Protein AF-A0A6V7LPA6-F1 (afdb_monomer_lite)

pLDDT: mean 97.68, std 1.22, range [89.75, 98.62]

Organism: NCBI:txid1563983

Sequence (69 aa):
IECHPYLTQKPLTEFCKAKGLVITAYSPLGSPDRPWAKPDDPKLLEDKKLLELEKKYNKTGAQILIRYQ

Secondary structure (DSSP, 8-state):
-B-BTTB--HHHHHHHHHTT-----B-TT--TT-TT--TTS--GGG-HHHHHHHHHHTS-HHHHHHHT-

Foldseek 3Di:
DADEPVRHCVVVVVVCVVVVHDDDHPPLQVPCPPPPDDPPDDGQQPDPVLVVVCVVVVHHSVVVSVVVD

Radius of gyration: 13.53 Å; chains: 1; bounding box: 35×28×28 Å

InterPro domains:
  IPR020471 Aldo-keto reductase [PTHR11732] (1-69)
  IPR036812 NAD(P)-dependent oxidoreductase domain superfamily [G3DSA:3.20.20.100] (1-69)
  IPR036812 NAD(P)-dependent oxidoreductase domain superfamily [SSF51430] (1-68)

Structure (mmCIF, N/CA/C/O backbone):
data_AF-A0A6V7LPA6-F1
#
_entry.id   AF-A0A6V7LPA6-F1
#
loop_
_atom_site.group_PDB
_atom_site.id
_atom_site.type_symbol
_atom_site.label_atom_id
_atom_site.label_alt_id
_atom_site.label_comp_id
_atom_site.label_asym_id
_atom_site.label_entity_id
_atom_site.label_seq_id
_atom_site.pdbx_PDB_ins_code
_atom_site.Cartn_x
_atom_site.Cartn_y
_atom_site.Cartn_z
_atom_site.occupancy
_atom_site.B_iso_or_equiv
_atom_site.auth_seq_id
_atom_site.auth_comp_id
_atom_site.auth_asym_id
_atom_site.auth_atom_id
_atom_site.pdbx_PDB_model_num
ATOM 1 N N . ILE A 1 1 ? -3.642 -11.425 -6.776 1.00 97.12 1 ILE A N 1
ATOM 2 C CA . ILE A 1 1 ? -3.317 -10.378 -7.780 1.00 97.12 1 ILE A CA 1
ATOM 3 C C . ILE A 1 1 ? -2.532 -9.265 -7.100 1.00 97.12 1 ILE A C 1
ATOM 5 O O . ILE A 1 1 ? -2.641 -9.156 -5.883 1.00 97.12 1 ILE A O 1
ATOM 9 N N . GLU A 1 2 ? -1.764 -8.460 -7.835 1.00 98.31 2 GLU A N 1
ATOM 10 C CA . GLU A 1 2 ? -1.118 -7.276 -7.248 1.00 98.31 2 GLU A CA 1
ATOM 11 C C . GLU A 1 2 ? -2.191 -6.250 -6.948 1.00 98.31 2 GLU A C 1
ATOM 13 O O . GLU A 1 2 ? -2.956 -5.927 -7.857 1.00 98.31 2 GLU A O 1
ATOM 18 N N . CYS A 1 3 ? -2.279 -5.768 -5.713 1.00 98.44 3 CYS A N 1
ATOM 19 C CA . CYS A 1 3 ? -3.250 -4.739 -5.368 1.00 98.44 3 CYS A CA 1
ATOM 20 C C . CYS A 1 3 ? -2.721 -3.836 -4.255 1.00 98.44 3 CYS A C 1
ATOM 22 O O . CYS A 1 3 ? -2.338 -4.289 -3.176 1.00 98.44 3 CYS A O 1
ATOM 24 N N . HIS A 1 4 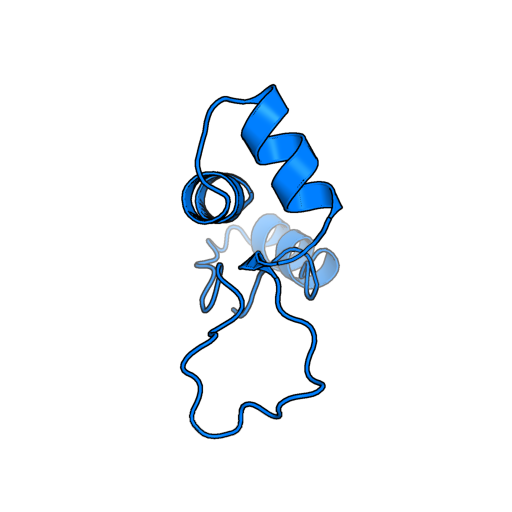? -2.702 -2.539 -4.537 1.00 98.19 4 HIS A N 1
ATOM 25 C CA . HIS A 1 4 ? -2.312 -1.468 -3.622 1.00 98.19 4 HIS A CA 1
ATOM 26 C C . HIS A 1 4 ? -2.853 -0.130 -4.163 1.00 98.19 4 HIS A C 1
ATOM 28 O O . HIS A 1 4 ? -3.328 -0.082 -5.298 1.00 98.19 4 HIS A O 1
ATOM 34 N N . PRO A 1 5 ? -2.801 0.987 -3.415 1.00 98.00 5 PRO A N 1
ATOM 35 C CA . PRO A 1 5 ? -3.426 2.247 -3.833 1.00 98.00 5 PRO A CA 1
ATOM 36 C C . PRO A 1 5 ? -3.003 2.792 -5.209 1.00 98.00 5 PRO A C 1
ATOM 38 O O . PRO A 1 5 ? -3.797 3.462 -5.863 1.00 98.00 5 PRO A O 1
ATOM 41 N N . TYR A 1 6 ? -1.789 2.486 -5.679 1.00 98.00 6 TYR A N 1
ATOM 42 C CA . TYR A 1 6 ? -1.327 2.855 -7.029 1.00 98.00 6 TYR A CA 1
ATOM 43 C C . TYR A 1 6 ? -1.734 1.870 -8.140 1.00 98.00 6 TYR A C 1
ATOM 45 O O . TYR A 1 6 ? -1.660 2.217 -9.313 1.00 98.00 6 TYR A O 1
ATOM 53 N N . LEU A 1 7 ? -2.211 0.674 -7.791 1.00 98.19 7 LEU A N 1
ATOM 54 C CA . LEU A 1 7 ? -2.734 -0.331 -8.716 1.00 98.19 7 LEU A CA 1
ATOM 55 C C . LEU A 1 7 ? -3.985 -0.973 -8.098 1.00 98.19 7 LEU A C 1
ATOM 57 O O . LEU A 1 7 ? -3.947 -2.058 -7.526 1.00 98.19 7 LEU A O 1
ATOM 61 N N . THR A 1 8 ? -5.104 -0.251 -8.170 1.00 97.81 8 THR A N 1
ATOM 62 C CA . THR A 1 8 ? -6.314 -0.539 -7.368 1.00 97.81 8 THR A CA 1
ATOM 63 C C . THR A 1 8 ? -7.139 -1.748 -7.818 1.00 97.81 8 THR A C 1
ATOM 65 O O . THR A 1 8 ? -8.070 -2.134 -7.120 1.00 97.81 8 THR A O 1
ATOM 68 N N . GLN A 1 9 ? -6.867 -2.313 -8.999 1.00 98.06 9 GLN A N 1
ATOM 69 C CA . GLN A 1 9 ? -7.548 -3.502 -9.541 1.00 98.06 9 GLN A CA 1
ATOM 70 C C . GLN A 1 9 ? -9.089 -3.458 -9.555 1.00 98.06 9 GLN A C 1
ATOM 72 O O . GLN A 1 9 ? -9.723 -4.515 -9.542 1.00 98.06 9 GLN A O 1
ATOM 77 N N . LYS A 1 10 ? -9.730 -2.278 -9.592 1.00 97.38 10 LYS A N 1
ATOM 78 C CA . LYS A 1 10 ? -11.203 -2.178 -9.503 1.00 97.38 10 LYS A CA 1
ATOM 79 C C . LYS A 1 10 ? -11.951 -3.076 -10.509 1.00 97.38 10 LYS A C 1
ATOM 81 O O . LYS A 1 10 ? -12.747 -3.890 -10.043 1.00 97.38 10 LYS A O 1
ATOM 86 N N . PRO A 1 11 ? -11.659 -3.047 -11.829 1.00 98.25 11 PRO A N 1
ATOM 87 C CA . PRO A 1 11 ? -12.408 -3.858 -12.795 1.00 98.25 11 PRO A CA 1
ATOM 88 C C . PRO A 1 11 ? -12.239 -5.368 -12.575 1.00 98.25 11 PRO A C 1
ATOM 90 O O . PRO A 1 11 ? -13.206 -6.125 -12.623 1.00 98.25 11 PRO A O 1
ATOM 93 N N . LEU A 1 12 ? -11.011 -5.818 -12.286 1.00 98.12 12 LEU A N 1
ATOM 94 C CA . LEU A 1 12 ? -10.726 -7.233 -12.027 1.00 98.12 12 LEU A CA 1
ATOM 95 C C . LEU A 1 12 ? -11.365 -7.701 -10.714 1.00 98.12 12 LEU A C 1
ATOM 97 O O . LEU A 1 12 ? -11.885 -8.812 -10.632 1.00 98.12 12 LEU A O 1
ATOM 101 N N . THR A 1 13 ? -11.380 -6.831 -9.704 1.00 97.50 13 THR A N 1
ATOM 102 C CA . THR A 1 13 ? -12.021 -7.100 -8.416 1.00 97.50 13 THR A CA 1
ATOM 103 C C . THR A 1 13 ? -13.526 -7.272 -8.569 1.00 97.50 13 THR A C 1
ATOM 105 O O . THR A 1 13 ? -14.093 -8.211 -8.015 1.00 97.50 13 THR A O 1
ATOM 108 N N . GLU A 1 14 ? -14.176 -6.404 -9.343 1.00 98.06 14 GLU A N 1
ATOM 109 C CA . GLU A 1 14 ? -15.605 -6.501 -9.652 1.00 98.06 14 GLU A CA 1
ATOM 110 C C . GLU A 1 14 ? -15.930 -7.781 -10.429 1.00 98.06 14 GLU A C 1
ATOM 112 O O . GLU A 1 14 ? -16.865 -8.496 -10.065 1.00 98.06 14 GLU A O 1
ATOM 117 N N . PHE A 1 15 ? -15.116 -8.130 -11.428 1.00 98.56 15 PHE A N 1
ATOM 118 C CA . PHE A 1 15 ? -15.268 -9.376 -12.178 1.00 98.56 15 PHE A CA 1
ATOM 119 C C . PHE A 1 15 ? -15.158 -10.619 -11.281 1.00 98.56 15 PHE A C 1
ATOM 121 O O . PHE A 1 15 ? -16.042 -11.477 -11.305 1.00 98.56 15 PHE A O 1
ATOM 128 N N . CYS A 1 16 ? -14.105 -10.717 -10.461 1.00 98.38 16 CYS A N 1
ATOM 129 C CA . CYS A 1 16 ? -13.920 -11.846 -9.547 1.00 98.38 16 CYS A CA 1
ATOM 130 C C . CYS A 1 16 ? -15.070 -11.944 -8.538 1.00 98.38 16 CYS A C 1
ATOM 132 O O . CYS A 1 16 ? -15.618 -13.031 -8.351 1.00 98.38 16 CYS A O 1
ATOM 134 N N . LYS A 1 17 ? -15.502 -10.813 -7.960 1.00 97.50 17 LYS A N 1
ATOM 135 C CA . LYS A 1 17 ? -16.655 -10.759 -7.046 1.00 97.50 17 LYS A CA 1
ATOM 136 C C . LYS A 1 17 ? -17.938 -11.254 -7.713 1.00 97.50 17 LYS A C 1
ATOM 138 O O . LYS A 1 17 ? -18.627 -12.087 -7.132 1.00 97.50 17 LYS A O 1
ATOM 143 N N . ALA A 1 18 ? -18.226 -10.822 -8.943 1.00 98.62 18 ALA A N 1
ATOM 144 C CA . ALA A 1 18 ? -19.399 -11.271 -9.702 1.00 98.62 18 ALA A CA 1
ATOM 145 C C . ALA A 1 18 ? -19.384 -12.780 -10.017 1.00 98.62 18 ALA A C 1
ATOM 147 O O . ALA A 1 18 ? -20.427 -13.368 -10.297 1.00 98.62 18 ALA A O 1
ATOM 148 N N . LYS A 1 19 ? -18.209 -13.418 -9.969 1.00 98.62 19 LYS A N 1
ATOM 149 C CA . LYS A 1 19 ? -18.017 -14.863 -10.162 1.00 98.62 19 LYS A CA 1
ATOM 150 C C . LYS A 1 19 ? -17.874 -15.648 -8.851 1.00 98.62 19 LYS A C 1
ATOM 152 O O . LYS A 1 19 ? -17.637 -16.849 -8.909 1.00 98.62 19 LYS A O 1
ATOM 157 N N . GLY A 1 20 ? -17.998 -15.002 -7.688 1.00 98.38 20 GLY A N 1
ATOM 158 C CA . GLY A 1 20 ? -17.801 -15.648 -6.385 1.00 98.38 20 GLY A CA 1
ATOM 159 C C . GLY A 1 20 ? -16.345 -16.032 -6.090 1.00 98.38 20 GLY A C 1
ATOM 160 O O . GLY A 1 20 ? -16.097 -16.900 -5.258 1.00 98.38 20 GLY A O 1
ATOM 161 N N . LEU A 1 21 ? -15.377 -15.412 -6.771 1.00 98.62 21 LEU A N 1
ATOM 162 C CA . LEU A 1 21 ? -13.951 -15.672 -6.589 1.00 98.62 21 LEU A CA 1
ATOM 163 C C . LEU A 1 21 ? -13.362 -14.730 -5.536 1.00 98.62 21 LEU A C 1
ATOM 165 O O . LEU A 1 21 ? -13.466 -13.506 -5.647 1.00 98.62 21 LEU A O 1
ATOM 169 N N . VAL A 1 22 ? -12.695 -15.309 -4.538 1.00 97.88 22 VAL A N 1
ATOM 170 C CA . VAL A 1 22 ? -11.938 -14.558 -3.530 1.00 97.88 22 VAL A CA 1
ATOM 171 C C . VAL A 1 22 ? -10.589 -14.139 -4.107 1.00 97.88 22 VAL A C 1
ATOM 173 O O . VAL A 1 22 ? -9.911 -14.917 -4.777 1.00 97.88 22 VAL A O 1
ATOM 176 N N . ILE A 1 23 ? -10.189 -12.900 -3.825 1.00 97.75 23 ILE A N 1
ATOM 177 C CA . ILE A 1 23 ? -8.899 -12.345 -4.228 1.00 97.75 23 ILE A CA 1
ATOM 178 C C . ILE A 1 23 ? -7.980 -12.254 -3.011 1.00 97.75 23 ILE A C 1
ATOM 180 O O . ILE A 1 23 ? -8.377 -11.765 -1.957 1.00 97.75 23 ILE A O 1
ATOM 184 N N . THR A 1 24 ? -6.719 -12.638 -3.195 1.00 98.38 24 THR A N 1
ATOM 185 C CA . THR A 1 24 ? -5.620 -12.290 -2.289 1.00 98.38 24 THR A CA 1
ATOM 186 C C . THR A 1 24 ? -4.771 -11.190 -2.926 1.00 98.38 24 THR A C 1
ATOM 188 O O . THR A 1 24 ? -4.300 -11.347 -4.061 1.00 98.38 24 THR A O 1
ATOM 191 N N . ALA A 1 25 ? -4.585 -10.080 -2.211 1.00 98.44 25 ALA A N 1
ATOM 192 C CA . ALA A 1 25 ? -3.710 -8.983 -2.615 1.00 98.44 25 ALA A CA 1
ATOM 193 C C . ALA A 1 25 ? -2.247 -9.324 -2.289 1.00 98.44 25 ALA A C 1
ATOM 195 O O . ALA A 1 25 ? -1.908 -9.545 -1.128 1.00 98.44 25 ALA A O 1
ATOM 196 N N . TYR A 1 26 ? -1.382 -9.367 -3.303 1.00 98.38 26 TYR A N 1
ATOM 197 C CA . TYR A 1 26 ? 0.069 -9.447 -3.114 1.00 98.38 26 TYR A CA 1
ATOM 198 C C . TYR A 1 26 ? 0.707 -8.057 -3.263 1.00 98.38 26 TYR A C 1
ATOM 200 O O . TYR A 1 26 ? 0.116 -7.160 -3.867 1.00 98.38 26 TYR A O 1
ATOM 208 N N . SER A 1 27 ? 1.904 -7.886 -2.689 1.00 98.12 27 SER A N 1
ATOM 209 C CA . SER A 1 27 ? 2.633 -6.608 -2.620 1.00 98.12 27 SER A CA 1
ATOM 210 C C . SER A 1 27 ? 1.799 -5.419 -2.106 1.00 98.12 27 SER A C 1
ATOM 212 O O . SER A 1 27 ? 1.917 -4.317 -2.643 1.00 98.12 27 SER A O 1
ATOM 214 N N . PRO A 1 28 ? 0.998 -5.568 -1.028 1.00 98.25 28 PRO A N 1
ATOM 215 C CA . PRO A 1 28 ? 0.121 -4.491 -0.549 1.00 98.25 28 PRO A CA 1
ATOM 216 C C . PRO A 1 28 ? 0.889 -3.251 -0.060 1.00 98.25 28 PRO A C 1
ATOM 218 O O . PRO A 1 28 ? 0.320 -2.166 0.025 1.00 98.25 28 PRO A O 1
ATOM 221 N N . LEU A 1 29 ? 2.185 -3.402 0.242 1.00 98.19 29 LEU A N 1
ATOM 222 C CA . LEU A 1 29 ? 3.092 -2.328 0.663 1.00 98.19 29 LEU A CA 1
ATOM 223 C C . LEU A 1 29 ? 3.892 -1.711 -0.502 1.00 98.19 29 LEU A C 1
ATOM 225 O O . LEU A 1 29 ? 4.786 -0.903 -0.269 1.00 98.19 29 LEU A O 1
ATOM 229 N N . GLY A 1 30 ? 3.608 -2.104 -1.749 1.00 97.62 30 GLY A N 1
ATOM 230 C CA . GLY A 1 30 ? 4.327 -1.637 -2.940 1.00 97.62 30 GLY A CA 1
ATOM 231 C C . GLY A 1 30 ? 5.701 -2.287 -3.160 1.00 97.62 30 GLY A C 1
ATOM 232 O O . GLY A 1 30 ? 6.489 -1.769 -3.945 1.00 97.62 30 GLY A O 1
ATOM 233 N N . SER A 1 31 ? 5.997 -3.393 -2.460 1.00 98.00 31 SER A N 1
ATOM 234 C CA . SER A 1 31 ? 7.251 -4.170 -2.554 1.00 98.00 31 SER A CA 1
ATOM 235 C C . SER A 1 31 ? 8.508 -3.282 -2.599 1.00 98.00 31 SER A C 1
ATOM 237 O O . SER A 1 31 ? 9.177 -3.198 -3.635 1.00 98.00 31 SER A O 1
ATOM 239 N N . PRO A 1 32 ? 8.816 -2.556 -1.507 1.00 96.88 32 PRO A N 1
ATOM 240 C CA . PRO A 1 32 ? 9.962 -1.644 -1.463 1.00 96.88 32 PRO A CA 1
ATOM 241 C C . PRO A 1 32 ? 11.315 -2.358 -1.625 1.00 96.88 32 PRO A C 1
ATOM 243 O O . PRO A 1 32 ? 12.296 -1.731 -2.003 1.00 96.88 32 PRO A O 1
ATOM 246 N N . ASP A 1 33 ? 11.355 -3.661 -1.364 1.00 97.25 33 ASP A N 1
ATOM 247 C CA . ASP A 1 33 ? 12.507 -4.560 -1.424 1.00 97.25 33 ASP A CA 1
ATOM 248 C C . ASP A 1 33 ? 12.655 -5.310 -2.761 1.00 97.25 33 ASP A C 1
ATOM 250 O O . ASP A 1 33 ? 13.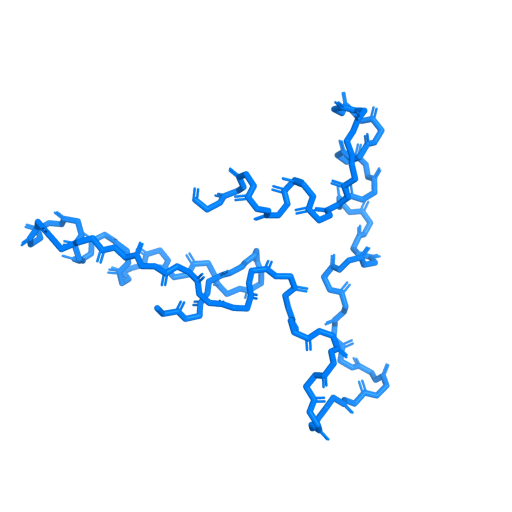552 -6.142 -2.903 1.00 97.25 33 ASP A O 1
ATOM 254 N N . ARG A 1 34 ? 11.791 -5.044 -3.753 1.00 98.12 34 ARG A N 1
ATOM 255 C CA . ARG A 1 34 ? 11.865 -5.723 -5.057 1.00 98.12 34 ARG A CA 1
ATOM 256 C C . ARG A 1 34 ? 13.244 -5.508 -5.710 1.00 98.12 34 ARG A C 1
ATOM 258 O O . ARG A 1 34 ? 13.731 -4.376 -5.745 1.00 98.12 34 ARG A O 1
ATOM 265 N N . PRO A 1 35 ? 13.856 -6.543 -6.313 1.00 98.12 35 PRO A N 1
ATOM 266 C CA . PRO A 1 35 ? 15.236 -6.462 -6.803 1.00 98.12 35 PRO A CA 1
ATOM 267 C C . PRO A 1 35 ? 15.425 -5.531 -8.012 1.00 98.12 35 PRO A C 1
ATOM 269 O O . PRO A 1 35 ? 16.553 -5.189 -8.351 1.00 98.12 35 PRO A O 1
ATOM 272 N N . TRP A 1 36 ? 14.335 -5.107 -8.658 1.00 97.56 36 TRP A N 1
ATOM 273 C CA . TRP A 1 36 ? 14.333 -4.155 -9.775 1.00 97.56 36 TRP A CA 1
ATOM 274 C C . TRP A 1 36 ? 13.845 -2.748 -9.383 1.00 97.56 36 TRP A C 1
ATOM 276 O O . TRP A 1 36 ? 13.466 -1.974 -10.262 1.00 97.56 36 TRP A O 1
ATOM 286 N N . ALA A 1 37 ? 13.802 -2.416 -8.086 1.00 97.56 37 ALA A N 1
ATOM 287 C CA . ALA A 1 37 ? 13.433 -1.078 -7.626 1.00 97.56 37 ALA A CA 1
ATOM 288 C C . ALA A 1 37 ? 14.420 -0.023 -8.146 1.00 97.56 37 ALA A C 1
ATOM 290 O O . ALA A 1 37 ? 15.636 -0.192 -8.034 1.00 97.56 37 ALA A O 1
ATOM 291 N N . LYS A 1 38 ? 13.898 1.086 -8.676 1.00 97.69 38 LYS A N 1
ATOM 292 C CA . LYS A 1 38 ? 14.696 2.252 -9.066 1.00 97.69 38 LYS A CA 1
ATOM 293 C C . LYS A 1 38 ? 14.568 3.373 -8.027 1.00 97.69 38 LYS A C 1
ATOM 295 O O . LYS A 1 38 ? 13.528 3.467 -7.374 1.00 97.69 38 LYS A O 1
ATOM 300 N N . PRO A 1 39 ? 15.584 4.243 -7.864 1.00 94.81 39 PRO A N 1
ATOM 301 C CA . PRO A 1 39 ? 15.530 5.344 -6.897 1.00 94.81 39 PRO A CA 1
ATOM 302 C C . PRO A 1 39 ? 14.372 6.330 -7.110 1.00 94.81 39 PRO A C 1
ATOM 304 O O . PRO A 1 39 ? 13.907 6.935 -6.146 1.00 94.81 39 PRO A O 1
ATOM 307 N N . ASP A 1 40 ? 13.931 6.498 -8.356 1.00 96.06 40 ASP A N 1
ATOM 308 C CA . ASP A 1 40 ? 12.870 7.407 -8.795 1.00 96.06 40 ASP A CA 1
ATOM 309 C C . ASP A 1 40 ? 11.474 6.764 -8.818 1.00 96.06 40 ASP A C 1
ATOM 311 O O . ASP A 1 40 ? 10.483 7.460 -9.051 1.00 96.06 40 ASP A O 1
ATOM 315 N N . ASP A 1 41 ? 11.373 5.459 -8.548 1.00 96.88 41 ASP A N 1
ATOM 316 C CA . ASP A 1 41 ? 10.082 4.785 -8.477 1.00 96.88 41 ASP A CA 1
ATOM 317 C C . ASP A 1 41 ? 9.227 5.362 -7.331 1.00 96.88 41 ASP A C 1
ATOM 319 O O . ASP A 1 41 ? 9.739 5.672 -6.248 1.00 96.88 41 ASP A O 1
ATOM 323 N N . PRO A 1 42 ? 7.896 5.452 -7.508 1.00 96.44 42 PRO A N 1
ATOM 324 C CA . PRO A 1 42 ? 7.012 5.930 -6.460 1.00 96.44 42 PRO A CA 1
ATOM 325 C C . PRO A 1 42 ? 7.037 4.982 -5.255 1.00 96.44 42 PRO A C 1
ATOM 327 O O . PRO A 1 42 ? 6.873 3.765 -5.379 1.00 96.44 42 PRO A O 1
ATOM 330 N N . LYS A 1 43 ? 7.199 5.553 -4.061 1.00 96.00 43 LYS A N 1
ATOM 331 C CA . LYS A 1 43 ? 7.265 4.805 -2.805 1.00 96.00 43 LYS A CA 1
ATOM 332 C C . LYS A 1 43 ? 5.985 4.988 -2.011 1.00 96.00 43 LYS A C 1
ATOM 334 O O . LYS A 1 43 ? 5.772 6.008 -1.364 1.00 96.00 43 LYS A O 1
ATOM 339 N N . LEU A 1 44 ? 5.149 3.958 -2.029 1.00 96.62 44 LEU A N 1
ATOM 340 C CA . LEU A 1 44 ? 3.834 3.979 -1.395 1.00 96.62 44 LEU A CA 1
ATOM 341 C C . LEU A 1 44 ? 3.885 4.309 0.109 1.00 96.62 44 LEU A C 1
ATOM 343 O O . LEU A 1 44 ? 3.031 5.038 0.600 1.00 96.62 44 LEU A O 1
ATOM 347 N N . LEU A 1 45 ? 4.897 3.809 0.827 1.00 97.31 45 LEU A N 1
ATOM 348 C CA . LEU A 1 45 ? 5.093 4.077 2.259 1.00 97.31 45 LEU A CA 1
ATOM 349 C C . LEU A 1 45 ? 5.530 5.522 2.569 1.00 97.31 45 LEU A C 1
ATOM 351 O O . LEU A 1 45 ? 5.455 5.933 3.720 1.00 97.31 45 LEU A O 1
ATOM 355 N N . GLU A 1 46 ? 5.962 6.288 1.564 1.00 96.56 46 GLU A N 1
ATOM 356 C CA . GLU A 1 46 ? 6.376 7.694 1.693 1.00 96.56 46 GLU A CA 1
ATOM 357 C C . GLU A 1 46 ? 5.317 8.663 1.112 1.00 96.56 46 GLU A C 1
ATOM 359 O O . GLU A 1 46 ? 5.541 9.874 1.054 1.00 96.56 46 GLU A O 1
ATOM 364 N N . ASP A 1 47 ? 4.149 8.162 0.677 1.00 97.50 47 ASP A N 1
ATOM 365 C CA . ASP A 1 47 ? 3.088 8.996 0.097 1.00 97.50 47 ASP A CA 1
ATOM 366 C C . ASP A 1 47 ? 2.534 9.990 1.133 1.00 97.50 47 ASP A C 1
ATOM 368 O O . ASP A 1 47 ? 2.128 9.620 2.238 1.00 97.50 47 ASP A O 1
ATOM 372 N N . LYS A 1 48 ? 2.453 11.272 0.757 1.00 97.38 48 LYS A N 1
ATOM 373 C CA . LYS A 1 48 ? 1.969 12.347 1.638 1.00 97.38 48 LYS A CA 1
ATOM 374 C C . LYS A 1 48 ? 0.563 12.086 2.183 1.00 97.38 48 LYS A C 1
ATOM 376 O O . LYS A 1 48 ? 0.319 12.347 3.358 1.00 97.38 48 LYS A O 1
ATOM 381 N N . LYS A 1 49 ? -0.347 11.535 1.371 1.00 97.44 49 LYS A N 1
ATOM 382 C CA . LYS A 1 49 ? -1.693 11.169 1.831 1.00 97.44 49 LYS A CA 1
ATOM 383 C C . LYS A 1 49 ? -1.638 10.037 2.845 1.00 97.44 49 LYS A C 1
ATOM 385 O O . LYS A 1 49 ? -2.442 10.027 3.770 1.00 97.44 49 LYS A O 1
ATOM 390 N N . LEU A 1 50 ? -0.704 9.096 2.705 1.00 97.62 50 LEU A N 1
ATOM 391 C CA . LEU A 1 50 ? -0.541 8.035 3.694 1.00 97.62 50 LEU A CA 1
ATOM 392 C C . LEU A 1 50 ? -0.111 8.621 5.042 1.00 97.62 50 LEU A C 1
ATOM 394 O O . LEU A 1 50 ? -0.741 8.306 6.046 1.00 97.62 50 LEU A O 1
ATOM 398 N N . LEU A 1 51 ? 0.848 9.552 5.054 1.00 95.81 51 LEU A N 1
ATOM 399 C CA . LEU A 1 51 ? 1.292 10.253 6.269 1.00 95.81 51 LEU A CA 1
ATOM 400 C C . LEU A 1 51 ? 0.165 11.062 6.944 1.00 95.81 51 LEU A C 1
ATOM 402 O O . LEU A 1 51 ? 0.094 11.150 8.171 1.00 95.81 51 LEU A O 1
ATOM 406 N N . GLU A 1 52 ? -0.745 11.653 6.166 1.00 98.06 52 GLU A N 1
ATOM 407 C CA . GLU A 1 52 ? -1.951 12.301 6.705 1.00 98.06 52 GLU A CA 1
ATOM 408 C C . GLU A 1 52 ? -2.892 11.287 7.377 1.00 98.06 52 GLU A C 1
ATOM 410 O O . GLU A 1 52 ? -3.423 11.544 8.463 1.00 98.06 52 GLU A O 1
ATOM 415 N N . LEU A 1 53 ? -3.077 10.115 6.761 1.00 98.38 53 LEU A N 1
ATOM 416 C CA . LEU A 1 53 ? -3.902 9.039 7.311 1.00 98.38 53 LEU A CA 1
ATOM 417 C C . LEU A 1 53 ? -3.265 8.416 8.560 1.00 98.38 53 LEU A C 1
ATOM 419 O O . LEU A 1 53 ? -3.997 8.085 9.493 1.00 98.38 53 LEU A O 1
ATOM 423 N N . GLU A 1 54 ? -1.935 8.306 8.622 1.00 98.25 54 GLU A N 1
ATOM 424 C CA . GLU A 1 54 ? -1.219 7.840 9.815 1.00 98.25 54 GLU A CA 1
ATOM 425 C C . GLU A 1 54 ? -1.577 8.687 11.037 1.00 98.25 54 GLU A C 1
ATOM 427 O O . GLU A 1 54 ? -1.979 8.152 12.074 1.00 98.25 54 GLU A O 1
ATOM 432 N N . LYS A 1 55 ? -1.529 10.018 10.884 1.00 97.75 55 LYS A N 1
ATOM 433 C CA . LYS A 1 55 ? -1.919 10.973 11.932 1.00 97.75 55 LYS A CA 1
ATOM 434 C C . LYS A 1 55 ? -3.397 10.854 12.285 1.00 97.75 55 LYS A C 1
ATOM 436 O O . LYS A 1 55 ? -3.747 10.830 13.461 1.00 97.75 55 LYS A O 1
ATOM 441 N N . LYS A 1 56 ? -4.268 10.766 11.274 1.00 98.38 56 LYS A N 1
ATOM 442 C CA . LYS A 1 56 ? -5.722 10.684 11.465 1.00 98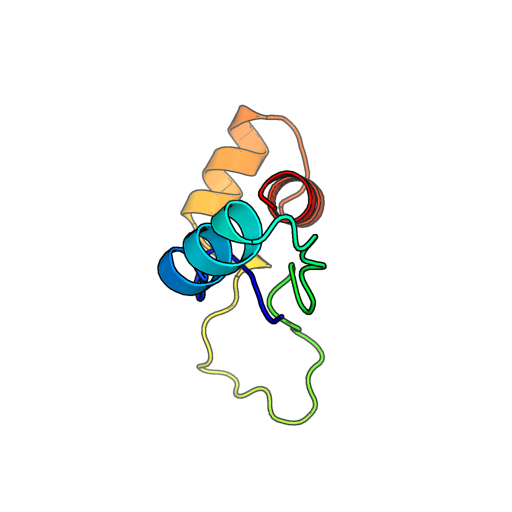.38 56 LYS A CA 1
ATOM 443 C C . LYS A 1 56 ? -6.144 9.436 12.241 1.00 98.38 56 LYS A C 1
ATOM 445 O O . LYS A 1 56 ? -7.047 9.512 13.069 1.00 98.38 56 LYS A O 1
ATOM 450 N N . TYR A 1 57 ? -5.537 8.290 11.942 1.00 98.25 57 TYR A N 1
ATOM 451 C CA . TYR A 1 57 ? -5.947 6.999 12.499 1.00 98.25 57 TYR A CA 1
ATOM 452 C C . TYR A 1 57 ? -5.066 6.513 13.651 1.00 98.25 57 TYR A C 1
ATOM 454 O O . TYR A 1 57 ? -5.404 5.505 14.270 1.00 98.25 57 TYR A O 1
ATOM 462 N N . ASN A 1 58 ? -3.965 7.210 13.951 1.00 98.19 58 ASN A N 1
ATOM 463 C CA . ASN A 1 58 ? -2.951 6.779 14.911 1.00 98.19 58 ASN A CA 1
ATOM 464 C C . ASN A 1 58 ? -2.477 5.338 14.627 1.00 98.19 58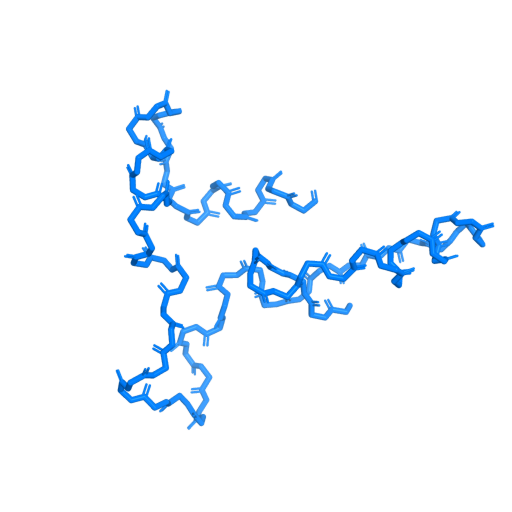 ASN A C 1
ATOM 466 O O . ASN A 1 58 ? -2.482 4.457 15.494 1.00 98.19 58 ASN A O 1
ATOM 470 N N . LYS A 1 59 ? -2.154 5.081 13.355 1.00 98.56 59 LYS A N 1
ATOM 471 C CA . LYS A 1 59 ? -1.671 3.797 12.829 1.00 98.56 59 LYS A CA 1
ATOM 472 C C . LYS A 1 59 ? -0.515 4.040 11.874 1.00 98.56 59 LYS A C 1
ATOM 474 O O . LYS A 1 59 ? -0.439 5.093 11.259 1.00 98.56 59 LYS A O 1
ATOM 479 N N . THR A 1 60 ? 0.352 3.047 11.733 1.00 98.44 60 THR A N 1
ATOM 480 C CA . THR A 1 60 ? 1.434 3.082 10.738 1.00 98.44 60 THR A CA 1
ATOM 481 C C . THR A 1 60 ? 0.876 2.964 9.320 1.00 98.44 60 THR A C 1
ATOM 483 O O . THR A 1 60 ? -0.175 2.352 9.101 1.00 98.44 60 THR A O 1
ATOM 486 N N . GLY A 1 61 ? 1.611 3.472 8.336 1.00 98.00 61 GLY A N 1
ATOM 487 C CA . GLY A 1 61 ? 1.245 3.413 6.928 1.00 98.00 61 GLY A CA 1
ATOM 488 C C . GLY A 1 61 ? 1.076 1.974 6.464 1.00 98.00 61 GLY A C 1
ATOM 489 O O . GLY A 1 61 ? 0.083 1.649 5.821 1.00 98.00 61 GLY A O 1
ATOM 490 N N . ALA A 1 62 ? 1.953 1.068 6.902 1.00 98.25 62 ALA A N 1
ATOM 491 C CA . ALA A 1 62 ? 1.822 -0.359 6.624 1.00 98.25 62 ALA A CA 1
ATOM 492 C C . ALA A 1 62 ? 0.500 -0.951 7.151 1.00 98.25 62 ALA A C 1
ATOM 494 O O . ALA A 1 62 ? -0.176 -1.681 6.429 1.00 98.25 62 ALA A O 1
ATOM 495 N N . GLN A 1 63 ? 0.078 -0.601 8.373 1.00 98.56 63 GLN A N 1
ATOM 496 C CA . GLN A 1 63 ? -1.217 -1.040 8.915 1.00 98.56 63 GLN A CA 1
ATOM 497 C C . GLN A 1 63 ? -2.396 -0.492 8.101 1.00 98.56 63 GLN A C 1
ATOM 499 O O . GLN A 1 63 ? -3.366 -1.213 7.866 1.00 98.56 63 GLN A O 1
ATOM 504 N N . ILE A 1 64 ? -2.311 0.762 7.651 1.00 98.62 64 ILE A N 1
ATOM 505 C CA . ILE A 1 64 ? -3.338 1.388 6.808 1.00 98.62 64 ILE A CA 1
ATOM 506 C C . ILE A 1 64 ? -3.421 0.684 5.447 1.00 98.62 64 ILE A C 1
ATOM 508 O O . ILE A 1 64 ? -4.518 0.358 4.999 1.00 98.62 64 ILE A O 1
ATOM 512 N N . LEU A 1 65 ? -2.282 0.384 4.820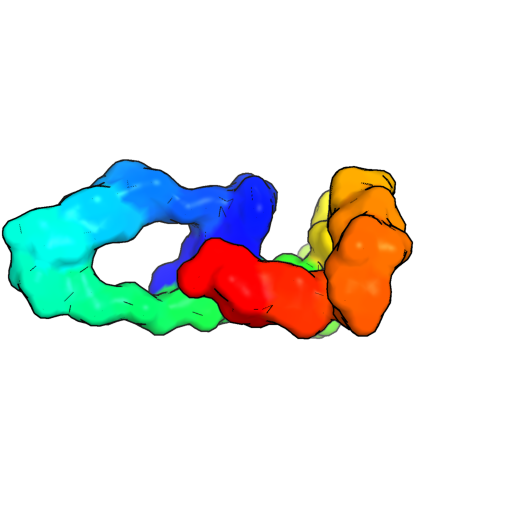 1.00 98.31 65 LEU A N 1
ATOM 513 C CA . LEU A 1 65 ? -2.210 -0.301 3.525 1.00 98.31 65 LEU A CA 1
ATOM 514 C C . LEU A 1 65 ? -2.699 -1.754 3.580 1.00 98.31 65 LEU A C 1
ATOM 516 O O . LEU A 1 65 ? -3.318 -2.226 2.628 1.00 98.31 65 LEU A O 1
ATOM 520 N N . ILE A 1 66 ? -2.464 -2.453 4.694 1.00 98.31 66 ILE A N 1
ATOM 521 C CA . ILE A 1 66 ? -3.023 -3.792 4.929 1.00 98.31 66 ILE A CA 1
ATOM 522 C C . ILE A 1 66 ? -4.543 -3.710 5.115 1.00 98.31 66 ILE A C 1
ATOM 524 O O . ILE A 1 66 ? -5.268 -4.540 4.577 1.00 98.31 66 ILE A O 1
ATOM 528 N N . ARG A 1 67 ? -5.043 -2.700 5.842 1.00 98.19 67 ARG A N 1
ATOM 529 C CA . ARG A 1 67 ? -6.486 -2.507 6.072 1.00 98.19 67 ARG A CA 1
ATOM 530 C C . ARG A 1 67 ? -7.248 -2.024 4.831 1.00 98.19 67 ARG A C 1
ATOM 532 O O . ARG A 1 67 ? -8.466 -2.156 4.800 1.00 98.19 67 ARG A O 1
ATOM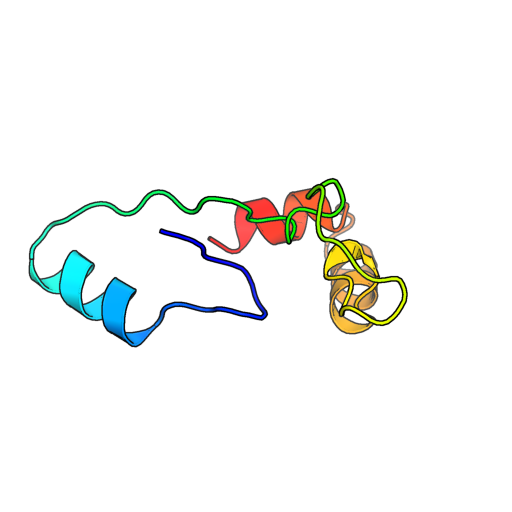 539 N N . TYR A 1 68 ? -6.558 -1.434 3.860 1.00 97.06 68 TYR A N 1
ATOM 540 C CA . TYR A 1 68 ? -7.152 -0.904 2.631 1.00 97.06 68 TYR A CA 1
ATOM 541 C C . TYR A 1 68 ? -7.728 -1.987 1.701 1.00 97.06 68 TYR A C 1
ATOM 543 O O . TYR A 1 68 ? -8.657 -1.683 0.955 1.00 97.06 68 TYR A O 1
ATOM 551 N N . GLN A 1 69 ? -7.170 -3.202 1.732 1.00 89.75 69 GLN A N 1
ATOM 552 C CA . GLN A 1 69 ? -7.531 -4.298 0.822 1.00 89.75 69 GLN A CA 1
ATOM 553 C C . GLN A 1 69 ? -8.945 -4.841 1.066 1.00 89.75 69 GLN A C 1
ATOM 555 O O . GLN A 1 69 ? -9.363 -4.913 2.246 1.00 89.75 69 GLN A O 1
#